Protein AF-A0A829D274-F1 (afdb_monomer_lite)

Sequence (97 aa):
MKLHWWNRNLVGTHFGGSLYSMCDPFYMLILMENLGEEYIVWDKAATIRFITPGLGQVVADFEIPKEEIERIQKEADEKRKLDVFFKLRFMILKLER

pLDDT: mean 91.96, std 9.65, range [43.0, 98.31]

Organism: NCBI:txid996803

Secondary structure (DSSP, 8-state):
----GGGB-TTSSB-HHHHHHTTTTHHHHHHHHHH-TTS------------S---S-EE------HHHHHHHHHHHHH-S----------EE-----

Structure (mmCIF, N/CA/C/O backbone):
data_AF-A0A829D274-F1
#
_entry.id   AF-A0A829D274-F1
#
loop_
_atom_site.group_PDB
_atom_site.id
_atom_site.type_symbol
_atom_site.label_atom_id
_atom_site.label_alt_id
_atom_site.label_comp_id
_atom_site.label_asym_id
_atom_site.label_entity_id
_atom_site.label_seq_id
_atom_site.pdbx_PDB_ins_code
_atom_site.Cartn_x
_atom_site.Cartn_y
_atom_site.Cartn_z
_atom_site.occupancy
_atom_site.B_iso_or_equiv
_atom_site.auth_seq_id
_atom_site.auth_comp_id
_atom_site.auth_asym_id
_atom_site.auth_atom_id
_atom_site.pdbx_PDB_model_num
ATOM 1 N N . MET A 1 1 ? -2.151 -2.176 -14.012 1.00 92.25 1 MET A N 1
ATOM 2 C CA . MET A 1 1 ? -1.953 -1.058 -14.959 1.00 92.25 1 MET A CA 1
ATOM 3 C C . MET A 1 1 ? -1.109 -1.466 -16.170 1.00 92.25 1 MET A C 1
ATOM 5 O O . MET A 1 1 ? 0.033 -1.888 -16.011 1.00 92.25 1 MET A O 1
ATOM 9 N N . LYS A 1 2 ? -1.659 -1.338 -17.386 1.00 93.50 2 LYS A N 1
ATOM 10 C CA . LYS A 1 2 ? -0.904 -1.466 -18.651 1.00 93.50 2 LYS A CA 1
ATOM 11 C C . LYS A 1 2 ? -0.061 -0.207 -18.908 1.00 93.50 2 LYS A C 1
ATOM 13 O O . LYS A 1 2 ? -0.431 0.876 -18.454 1.00 93.50 2 LYS A O 1
ATOM 18 N N . LEU A 1 3 ? 1.066 -0.348 -19.609 1.00 93.81 3 LEU A N 1
ATOM 19 C CA . LEU A 1 3 ? 1.916 0.785 -19.991 1.00 93.81 3 LEU A CA 1
ATOM 20 C C . LEU A 1 3 ? 1.320 1.508 -21.210 1.00 93.81 3 LEU A C 1
ATOM 22 O O . LEU A 1 3 ? 1.081 0.896 -22.248 1.00 93.81 3 LEU A O 1
ATOM 26 N N . HIS A 1 4 ? 1.104 2.810 -21.072 1.00 94.06 4 HIS A N 1
ATOM 27 C CA . HIS A 1 4 ? 0.569 3.727 -22.074 1.00 94.06 4 HIS A CA 1
ATOM 28 C C . HIS A 1 4 ? 1.426 4.997 -22.135 1.00 94.06 4 HIS A C 1
ATOM 30 O O . HIS A 1 4 ? 2.257 5.251 -21.266 1.00 94.06 4 HIS A O 1
ATOM 36 N N . TRP A 1 5 ? 1.233 5.829 -23.159 1.00 94.94 5 TRP A N 1
ATOM 37 C CA . TRP A 1 5 ? 2.032 7.049 -23.314 1.00 94.94 5 TRP A CA 1
ATOM 38 C C . TRP A 1 5 ? 1.809 8.063 -22.177 1.00 94.94 5 TRP A C 1
ATOM 40 O O . TRP A 1 5 ? 2.748 8.754 -21.800 1.00 94.94 5 TRP A O 1
ATOM 50 N N . TRP A 1 6 ? 0.610 8.108 -21.584 1.00 94.75 6 TRP A N 1
ATOM 51 C CA . TRP A 1 6 ? 0.261 9.042 -20.502 1.00 94.75 6 TRP A CA 1
ATOM 52 C C . TRP A 1 6 ? 0.709 8.598 -19.103 1.00 94.75 6 TRP A C 1
ATOM 54 O O . TRP A 1 6 ? 0.672 9.396 -18.175 1.00 94.75 6 TRP A O 1
ATOM 64 N N . ASN A 1 7 ? 1.122 7.340 -18.918 1.00 95.88 7 ASN A N 1
ATOM 65 C CA . ASN A 1 7 ? 1.641 6.843 -17.637 1.00 95.88 7 ASN A CA 1
ATOM 66 C C . ASN A 1 7 ? 3.121 6.437 -17.719 1.00 95.88 7 ASN A C 1
ATOM 68 O O . ASN A 1 7 ? 3.622 5.731 -16.844 1.00 95.88 7 ASN A O 1
ATOM 72 N N . ARG A 1 8 ? 3.820 6.918 -18.752 1.00 95.81 8 ARG A N 1
ATOM 73 C CA . ARG A 1 8 ? 5.234 6.678 -19.039 1.00 95.81 8 ARG A CA 1
ATOM 74 C C . ARG A 1 8 ? 6.079 7.882 -18.601 1.00 95.81 8 ARG A C 1
ATOM 76 O O . ARG A 1 8 ? 5.662 9.025 -18.744 1.00 95.81 8 ARG A O 1
ATOM 83 N N . ASN A 1 9 ? 7.272 7.632 -18.069 1.00 94.88 9 ASN A N 1
ATOM 84 C CA . ASN A 1 9 ? 8.268 8.665 -17.769 1.00 94.88 9 ASN A CA 1
ATOM 85 C C . ASN A 1 9 ? 9.154 8.985 -18.992 1.00 94.88 9 ASN A C 1
ATOM 87 O O . ASN A 1 9 ? 9.069 8.335 -20.034 1.00 94.88 9 ASN A O 1
ATOM 91 N N . LEU A 1 10 ? 10.064 9.953 -18.843 1.00 94.62 10 LEU A N 1
ATOM 92 C CA . LEU A 1 10 ? 10.955 10.405 -19.920 1.00 94.62 10 LEU A CA 1
ATOM 93 C C . LEU A 1 10 ? 11.842 9.289 -20.507 1.00 94.62 10 LEU A C 1
ATOM 95 O O . LEU A 1 10 ? 12.103 9.281 -21.706 1.00 94.62 10 LEU A O 1
ATOM 99 N N . VAL A 1 11 ? 12.278 8.329 -19.684 1.00 94.06 11 VAL A N 1
ATOM 100 C CA . VAL A 1 11 ? 13.159 7.215 -20.102 1.00 94.06 11 VAL A CA 1
ATOM 101 C C . VAL A 1 11 ? 12.395 5.990 -20.597 1.00 94.06 11 VAL A C 1
ATOM 103 O O . VAL A 1 11 ? 12.973 5.021 -21.078 1.00 94.06 11 VAL A O 1
ATOM 106 N N . GLY A 1 12 ? 11.074 6.043 -20.528 1.00 92.56 12 GLY A N 1
ATOM 107 C CA . GLY A 1 12 ? 10.199 5.137 -21.226 1.00 92.56 12 GLY A CA 1
ATOM 108 C C . GLY A 1 12 ? 9.653 3.940 -20.476 1.00 92.56 12 GLY A C 1
ATOM 109 O O . GLY A 1 12 ? 9.193 2.988 -21.103 1.00 92.56 12 GLY A O 1
ATOM 110 N N . THR A 1 13 ? 9.649 4.016 -19.154 1.00 94.25 13 THR A N 1
ATOM 111 C CA . THR A 1 13 ? 9.016 3.033 -18.269 1.00 94.25 13 THR A CA 1
ATOM 112 C C . THR A 1 13 ? 7.851 3.677 -17.532 1.00 94.25 13 THR A C 1
ATOM 114 O O . THR A 1 13 ? 7.613 4.876 -17.685 1.00 94.25 13 THR A O 1
ATOM 117 N N . HIS A 1 14 ? 7.106 2.906 -16.738 1.00 95.25 14 HIS A N 1
ATOM 118 C CA . HIS A 1 14 ? 6.068 3.472 -15.874 1.00 95.25 14 HIS A CA 1
ATOM 119 C C . HIS A 1 14 ? 6.591 4.667 -15.069 1.00 95.25 14 HIS A C 1
ATOM 121 O O . HIS A 1 14 ? 7.650 4.614 -14.437 1.00 95.25 14 HIS A O 1
ATOM 127 N N . PHE A 1 15 ? 5.833 5.757 -15.090 1.00 95.44 15 PHE A N 1
ATOM 128 C CA . PHE A 1 15 ? 6.076 6.899 -14.229 1.00 95.44 15 PHE A CA 1
ATOM 129 C C . PHE A 1 15 ? 5.842 6.507 -12.768 1.00 95.44 15 PHE A C 1
ATOM 131 O O . PHE A 1 15 ? 4.845 5.869 -12.431 1.00 95.44 15 PHE A O 1
ATOM 138 N N . GLY A 1 16 ? 6.775 6.893 -11.893 1.00 92.94 16 GLY A N 1
ATOM 139 C CA . GLY A 1 16 ? 6.734 6.518 -10.480 1.00 92.94 16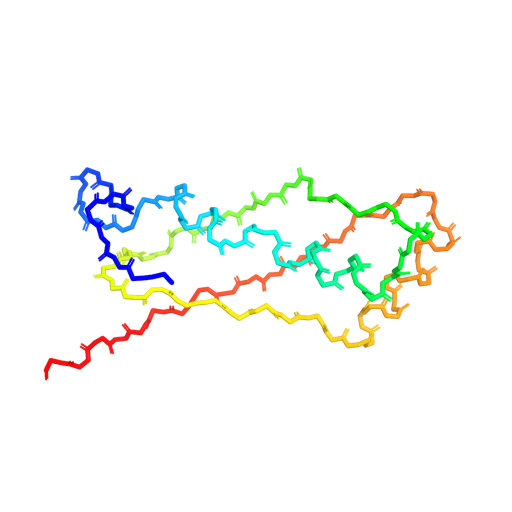 GLY A CA 1
ATOM 140 C C . GLY A 1 16 ? 5.470 7.002 -9.771 1.00 92.94 16 GLY A C 1
ATOM 141 O O . GLY A 1 16 ? 4.885 6.244 -9.004 1.00 92.94 16 GLY A O 1
ATOM 142 N N . GLY A 1 17 ? 5.000 8.213 -10.092 1.00 93.88 17 GLY A N 1
ATOM 143 C CA . GLY A 1 17 ? 3.730 8.723 -9.572 1.00 93.88 17 GLY A CA 1
ATOM 144 C C . GLY A 1 17 ? 2.529 7.904 -10.046 1.00 93.88 17 GLY A C 1
ATOM 145 O O . GLY A 1 17 ? 1.652 7.616 -9.248 1.00 93.88 17 GLY A O 1
ATOM 146 N N . SER A 1 18 ? 2.526 7.416 -11.291 1.00 95.12 18 SER A N 1
ATOM 147 C CA . SER A 1 18 ? 1.458 6.533 -11.783 1.00 95.12 18 SER A CA 1
ATOM 148 C C . SER A 1 18 ? 1.423 5.203 -11.034 1.00 95.12 18 SER A C 1
ATOM 150 O O . SER A 1 18 ? 0.348 4.686 -10.755 1.00 95.12 18 SER A O 1
ATOM 152 N N . LEU A 1 19 ? 2.590 4.637 -10.701 1.00 94.12 19 LEU A N 1
ATOM 153 C CA . LEU A 1 19 ? 2.669 3.412 -9.895 1.00 94.12 19 LEU A CA 1
ATOM 154 C C . LEU A 1 19 ? 2.198 3.644 -8.460 1.00 94.12 19 LEU A C 1
ATOM 156 O O . LEU A 1 19 ? 1.546 2.771 -7.901 1.00 94.12 19 LEU A O 1
ATOM 160 N N . TYR A 1 20 ? 2.507 4.808 -7.888 1.00 92.75 20 TYR A N 1
ATOM 161 C CA . TYR A 1 20 ? 1.998 5.208 -6.580 1.00 92.75 20 TYR A CA 1
ATOM 162 C C . TYR A 1 20 ? 0.471 5.336 -6.599 1.00 92.75 20 TYR A C 1
ATOM 164 O O . TYR A 1 20 ? -0.211 4.663 -5.834 1.00 92.75 20 TYR A O 1
ATOM 172 N N . SER A 1 21 ? -0.071 6.121 -7.533 1.00 92.75 21 SER A N 1
ATOM 173 C CA . SER A 1 21 ? -1.514 6.340 -7.673 1.00 92.75 21 SER A CA 1
ATOM 174 C C . SER A 1 21 ? -2.286 5.073 -8.043 1.00 92.75 21 SER A C 1
ATOM 176 O O . SER A 1 21 ? -3.481 5.009 -7.810 1.00 92.75 21 SER A O 1
ATOM 178 N N . MET A 1 22 ? -1.630 4.059 -8.618 1.00 92.25 22 MET A N 1
ATOM 179 C CA . MET A 1 22 ? -2.244 2.748 -8.850 1.00 92.25 22 MET A CA 1
ATOM 180 C C . MET A 1 22 ? -2.449 1.960 -7.547 1.00 92.25 22 MET A C 1
ATOM 182 O O . MET A 1 22 ? -3.208 1.001 -7.555 1.00 92.25 22 MET A O 1
ATOM 186 N N . CYS A 1 23 ? -1.744 2.290 -6.463 1.00 92.06 23 CYS A N 1
ATOM 187 C CA . CYS A 1 23 ? -1.807 1.537 -5.207 1.00 92.06 23 CYS A CA 1
ATOM 188 C C . CYS A 1 23 ? -2.619 2.218 -4.108 1.00 92.06 23 CYS A C 1
ATOM 190 O O . CYS A 1 23 ? -3.046 1.561 -3.160 1.00 92.06 23 CYS A O 1
ATOM 192 N N . ASP A 1 24 ? -2.831 3.514 -4.245 1.00 87.75 24 ASP A N 1
ATOM 193 C CA . ASP A 1 24 ? -3.755 4.296 -3.438 1.00 87.75 24 ASP A CA 1
ATOM 194 C C . ASP A 1 24 ? -5.162 4.178 -4.070 1.00 87.75 24 ASP A C 1
ATOM 196 O O . ASP A 1 24 ? -5.243 4.268 -5.298 1.00 87.75 24 ASP A O 1
ATOM 200 N N . PRO A 1 25 ? -6.275 3.918 -3.347 1.00 90.94 25 PRO A N 1
ATOM 201 C CA . PRO A 1 25 ? -6.479 3.884 -1.892 1.00 90.94 25 PRO A CA 1
ATOM 202 C C . PRO A 1 25 ? -6.878 2.502 -1.335 1.00 90.94 25 PRO A C 1
ATOM 204 O O . PRO A 1 25 ? -7.627 2.397 -0.364 1.00 90.94 25 PRO A O 1
ATOM 207 N N . PHE A 1 26 ? -6.430 1.408 -1.953 1.00 95.38 26 PHE A N 1
ATOM 208 C CA . PHE A 1 26 ? -7.037 0.085 -1.745 1.00 95.38 26 PHE A CA 1
ATOM 209 C C . PHE A 1 26 ? -7.044 -0.412 -0.292 1.00 95.38 26 PHE A C 1
ATOM 211 O O . PHE A 1 26 ? -8.084 -0.865 0.175 1.00 95.38 26 PHE A O 1
ATOM 218 N N . TYR A 1 27 ? -5.939 -0.299 0.454 1.00 96.56 27 TYR A N 1
ATOM 219 C CA . TYR A 1 27 ? -5.930 -0.715 1.867 1.00 96.56 27 TYR A CA 1
ATOM 220 C C . TYR A 1 27 ? -6.867 0.132 2.735 1.00 96.56 27 TYR A C 1
ATOM 222 O O . TYR A 1 27 ? -7.532 -0.406 3.618 1.00 96.56 27 TYR A O 1
ATOM 230 N N . MET A 1 28 ? -6.953 1.437 2.462 1.00 95.50 28 MET A N 1
ATOM 231 C CA . MET A 1 28 ? -7.879 2.333 3.152 1.00 95.50 28 MET A CA 1
ATOM 232 C C . MET A 1 28 ? -9.326 1.909 2.888 1.00 95.50 28 MET A C 1
ATOM 234 O O . MET A 1 28 ? -10.090 1.771 3.835 1.00 95.50 28 MET A O 1
ATOM 238 N N . LEU A 1 29 ? -9.683 1.634 1.628 1.00 96.06 29 LEU A N 1
ATOM 239 C CA . LEU A 1 29 ? -11.030 1.189 1.259 1.00 96.06 29 LEU A CA 1
ATOM 240 C C . LEU A 1 29 ? -11.406 -0.147 1.908 1.00 96.06 29 LEU A C 1
ATOM 242 O O . LEU A 1 29 ? -12.515 -0.274 2.417 1.00 96.06 29 LEU A O 1
ATOM 246 N N . ILE A 1 30 ? -10.487 -1.120 1.937 1.00 97.06 30 ILE A N 1
ATOM 247 C CA . ILE A 1 30 ? -10.724 -2.408 2.609 1.00 97.06 30 ILE A CA 1
ATOM 248 C C . ILE A 1 30 ? -11.024 -2.179 4.096 1.00 97.06 30 ILE A C 1
ATOM 250 O O . ILE A 1 30 ? -11.970 -2.760 4.623 1.00 97.06 30 ILE A O 1
ATOM 254 N N . LEU A 1 31 ? -10.250 -1.325 4.774 1.00 97.50 31 LEU A N 1
ATOM 255 C CA . LEU A 1 31 ? -10.484 -1.018 6.185 1.00 97.50 31 LEU A CA 1
ATOM 256 C C . LEU A 1 31 ? -11.790 -0.253 6.410 1.00 97.50 31 LEU A C 1
ATOM 258 O O . LEU A 1 31 ? -12.522 -0.608 7.324 1.00 97.50 31 LEU A O 1
ATOM 262 N N . MET A 1 32 ? -12.103 0.755 5.590 1.00 96.62 32 MET A N 1
ATOM 263 C CA . MET A 1 32 ? -13.356 1.514 5.705 1.00 96.62 32 MET A CA 1
ATOM 264 C C . MET A 1 32 ? -14.578 0.599 5.606 1.00 96.62 32 MET A C 1
ATOM 266 O O . MET A 1 32 ? -15.473 0.691 6.439 1.00 96.62 32 MET A O 1
ATOM 270 N N . GLU A 1 33 ? -14.582 -0.311 4.630 1.00 97.06 33 GLU A N 1
ATOM 271 C CA . GLU A 1 33 ? -15.687 -1.252 4.426 1.00 97.06 33 GLU A CA 1
ATOM 272 C C . GLU A 1 33 ? -15.847 -2.226 5.603 1.00 97.06 33 GLU A C 1
ATOM 274 O O . GLU A 1 33 ? -16.962 -2.514 6.023 1.00 97.06 33 GLU A O 1
ATOM 279 N N . ASN A 1 34 ? -14.741 -2.738 6.156 1.00 97.69 34 ASN A N 1
ATOM 280 C CA . ASN A 1 34 ? -14.802 -3.767 7.199 1.00 97.69 34 ASN A CA 1
ATOM 281 C C . ASN A 1 34 ? 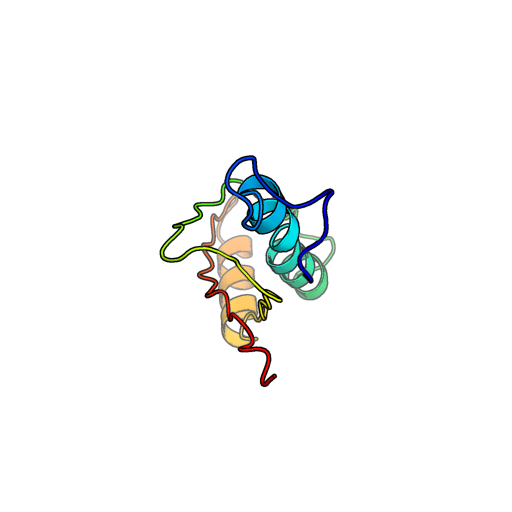-14.964 -3.208 8.621 1.00 97.69 34 ASN A C 1
ATOM 283 O O . ASN A 1 34 ? -15.509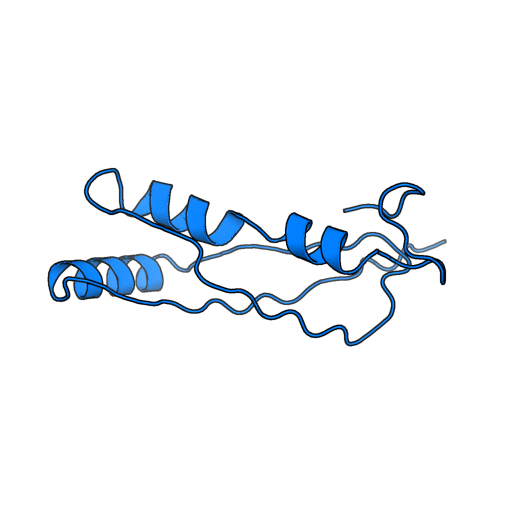 -3.901 9.477 1.00 97.69 3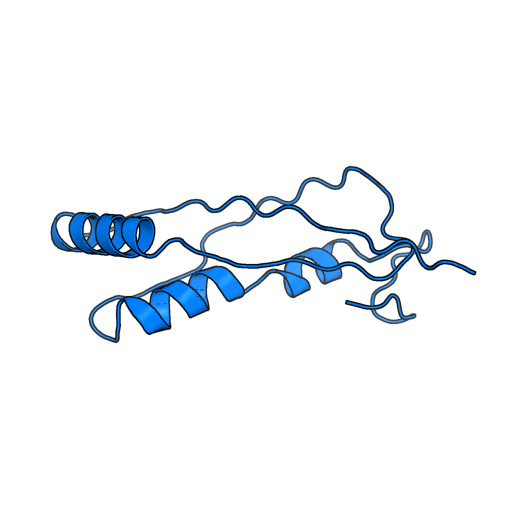4 ASN A O 1
ATOM 287 N N . LEU A 1 35 ? -14.477 -1.995 8.895 1.00 96.62 35 LEU A N 1
ATOM 288 C CA . LEU A 1 35 ? -14.600 -1.356 10.209 1.00 96.62 35 LEU A CA 1
ATOM 289 C C . LEU A 1 35 ? -15.935 -0.608 10.366 1.00 96.62 35 LEU A C 1
ATOM 291 O O . LEU A 1 35 ? -16.466 -0.534 11.472 1.00 96.62 35 LEU A O 1
ATOM 295 N N . GLY A 1 36 ? -16.494 -0.090 9.269 1.00 94.94 36 GLY A N 1
ATOM 296 C CA . GLY A 1 36 ? -17.754 0.651 9.268 1.00 94.94 36 GLY A CA 1
ATOM 297 C C . GLY A 1 36 ? -17.621 2.120 9.691 1.00 94.94 36 GLY A C 1
ATOM 298 O O . GLY A 1 36 ? -16.529 2.642 9.913 1.00 94.94 36 GLY A O 1
ATOM 299 N N . GLU A 1 37 ? -18.766 2.800 9.787 1.00 95.25 37 GLU A N 1
ATOM 300 C CA . GLU A 1 37 ? -18.858 4.265 9.932 1.00 95.25 37 GLU A CA 1
ATOM 301 C C . GLU A 1 37 ? -18.385 4.810 11.292 1.00 95.25 37 GLU A C 1
ATOM 303 O O . GLU A 1 37 ? -18.109 6.003 11.414 1.00 95.25 37 GLU A O 1
ATOM 308 N N . GLU A 1 38 ? -18.237 3.946 12.301 1.00 94.75 38 GLU A N 1
ATOM 309 C CA . GLU A 1 38 ? -17.722 4.313 13.631 1.00 94.75 38 GLU A CA 1
ATOM 310 C C . GLU A 1 38 ? -16.227 4.691 13.601 1.00 94.75 38 GLU A C 1
ATOM 312 O O . GLU A 1 38 ? -15.714 5.304 14.540 1.00 94.75 38 GLU A O 1
ATOM 317 N N . TYR A 1 39 ? -15.515 4.361 12.515 1.00 96.19 39 TYR A N 1
ATOM 318 C CA . TYR A 1 39 ? -14.084 4.618 12.372 1.00 96.19 39 TYR A CA 1
ATOM 319 C C . TYR A 1 39 ? -13.795 5.597 11.240 1.00 96.19 39 TYR A C 1
ATOM 321 O O . TYR A 1 39 ? -14.310 5.506 10.127 1.00 96.19 39 TYR A O 1
ATOM 329 N N . ILE A 1 40 ? -12.863 6.511 11.505 1.00 96.06 40 ILE A N 1
ATOM 330 C CA . ILE A 1 40 ? -12.302 7.394 10.487 1.00 96.06 40 ILE A CA 1
ATOM 331 C C . ILE A 1 40 ? -10.978 6.790 10.018 1.00 96.06 40 ILE A C 1
ATOM 333 O O . ILE A 1 40 ? -9.999 6.768 10.767 1.00 96.06 40 ILE A O 1
ATOM 337 N N . VAL A 1 41 ? -10.930 6.352 8.762 1.00 96.44 41 VAL A N 1
ATOM 338 C CA . VAL A 1 41 ? -9.726 5.787 8.140 1.00 96.44 41 VAL A CA 1
ATOM 339 C C . VAL A 1 41 ? -9.130 6.800 7.165 1.00 96.44 41 VAL A C 1
ATOM 341 O O . VAL A 1 41 ? -9.836 7.355 6.329 1.00 96.44 41 VAL A O 1
ATOM 344 N N . TRP A 1 42 ? -7.821 7.029 7.265 1.00 94.81 42 TRP A N 1
ATOM 345 C CA . TRP A 1 42 ? -7.072 7.905 6.364 1.00 94.81 42 TRP A CA 1
ATOM 346 C C . TRP A 1 42 ? -5.752 7.261 5.971 1.00 94.81 42 TRP A C 1
ATOM 348 O O . TRP A 1 42 ? -5.042 6.747 6.839 1.00 94.81 42 TRP A O 1
ATOM 358 N N . ASP A 1 43 ? -5.384 7.368 4.693 1.00 92.62 43 ASP A N 1
ATOM 359 C CA . ASP A 1 43 ? -3.983 7.197 4.326 1.00 92.62 43 ASP A CA 1
ATOM 360 C C . ASP A 1 43 ? -3.165 8.387 4.847 1.00 92.62 43 ASP A C 1
ATOM 362 O O . ASP A 1 43 ? -3.575 9.549 4.782 1.00 92.62 43 ASP A O 1
ATOM 366 N N . LYS A 1 44 ? -2.004 8.077 5.416 1.00 92.88 44 LYS A N 1
ATOM 367 C CA . LYS A 1 44 ? -1.123 9.048 6.072 1.00 92.88 44 LYS A CA 1
ATOM 368 C C . LYS A 1 44 ? 0.194 9.198 5.331 1.00 92.88 44 LYS A C 1
ATOM 370 O O . LYS A 1 44 ? 0.754 10.293 5.301 1.00 92.88 44 LYS A O 1
ATOM 375 N N . ALA A 1 45 ? 0.723 8.095 4.813 1.00 93.38 45 ALA A N 1
ATOM 376 C CA . ALA A 1 45 ? 2.000 8.057 4.124 1.00 93.38 45 ALA A CA 1
ATOM 377 C C . ALA A 1 45 ? 2.185 6.707 3.434 1.00 93.38 45 ALA A C 1
ATOM 379 O O . ALA A 1 45 ? 1.942 5.658 4.027 1.00 93.38 45 ALA A O 1
ATOM 380 N N . ALA A 1 46 ? 2.798 6.731 2.254 1.00 92.94 46 ALA A N 1
ATOM 381 C CA . ALA A 1 46 ? 3.287 5.529 1.604 1.00 92.94 46 ALA A CA 1
ATOM 382 C C . ALA A 1 46 ? 4.734 5.695 1.131 1.00 92.94 46 ALA A C 1
ATOM 384 O O . ALA A 1 46 ? 5.197 6.775 0.766 1.00 92.94 46 ALA A O 1
ATOM 385 N N . THR A 1 47 ? 5.473 4.585 1.159 1.00 93.38 47 THR A N 1
ATOM 386 C CA . THR A 1 47 ? 6.849 4.501 0.660 1.00 93.38 47 THR A CA 1
ATOM 387 C C . THR A 1 47 ? 6.920 3.474 -0.454 1.00 93.38 47 THR A C 1
ATOM 389 O O . THR A 1 47 ? 6.670 2.289 -0.234 1.00 93.38 47 THR A O 1
ATOM 392 N N . ILE A 1 48 ? 7.343 3.909 -1.638 1.00 92.56 48 ILE A N 1
ATOM 393 C CA . ILE A 1 48 ? 7.592 3.027 -2.777 1.00 92.56 48 ILE A CA 1
ATOM 394 C C . ILE A 1 48 ? 9.097 2.833 -2.983 1.00 92.56 48 ILE A C 1
ATOM 396 O O . ILE A 1 48 ? 9.876 3.783 -2.959 1.00 92.56 48 ILE A O 1
ATOM 400 N N . ARG A 1 49 ? 9.518 1.580 -3.187 1.00 92.94 49 ARG A N 1
ATOM 401 C CA . ARG A 1 49 ? 10.893 1.236 -3.575 1.00 92.94 49 ARG A CA 1
ATOM 402 C C . ARG A 1 49 ? 10.902 0.715 -5.007 1.00 92.94 49 ARG A C 1
ATOM 404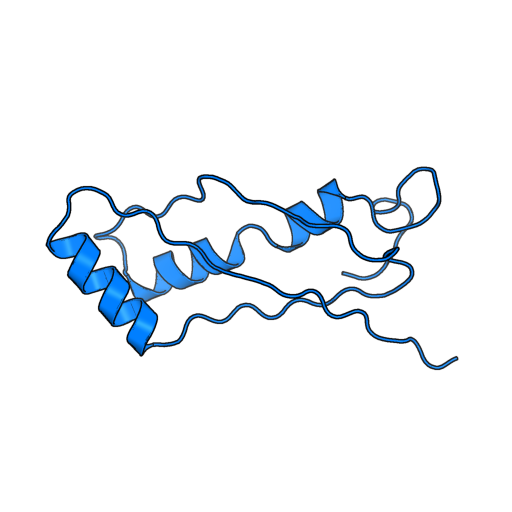 O O . ARG A 1 49 ? 10.427 -0.389 -5.263 1.00 92.94 49 ARG A O 1
ATOM 411 N N . PHE A 1 50 ? 11.454 1.500 -5.928 1.00 90.56 50 PHE A N 1
ATOM 412 C CA . PHE A 1 50 ? 11.603 1.120 -7.334 1.00 90.56 50 PHE A CA 1
ATOM 413 C C . PHE A 1 50 ? 12.823 0.207 -7.504 1.00 90.56 50 PHE A C 1
ATOM 415 O O . PHE A 1 50 ? 13.957 0.674 -7.463 1.00 90.56 50 PHE A O 1
ATOM 422 N N . ILE A 1 51 ? 12.587 -1.101 -7.655 1.00 90.94 51 ILE A N 1
ATOM 423 C CA . ILE A 1 51 ? 13.660 -2.108 -7.763 1.00 90.94 51 ILE A CA 1
ATOM 424 C C . ILE A 1 51 ? 14.060 -2.366 -9.221 1.00 90.94 51 ILE A C 1
ATOM 426 O O . ILE A 1 51 ? 15.239 -2.520 -9.519 1.00 90.94 51 ILE A O 1
ATOM 430 N N . THR A 1 52 ? 13.087 -2.425 -10.136 1.00 89.50 52 THR A N 1
ATOM 431 C CA . THR A 1 52 ? 13.315 -2.686 -11.568 1.00 89.50 52 THR A CA 1
ATOM 432 C C . THR A 1 52 ? 12.442 -1.786 -12.450 1.00 89.50 52 THR A C 1
ATOM 434 O O . THR A 1 52 ? 11.417 -1.280 -11.981 1.00 89.50 52 THR A O 1
ATOM 437 N N . PRO A 1 53 ? 12.820 -1.561 -13.726 1.00 90.06 53 PRO A N 1
ATOM 438 C CA . PRO A 1 53 ? 12.034 -0.738 -14.641 1.00 90.06 53 PRO A CA 1
ATOM 439 C C . PRO A 1 53 ? 10.676 -1.376 -14.988 1.00 90.06 53 PRO A C 1
ATOM 441 O O . PRO A 1 53 ? 10.607 -2.523 -15.426 1.00 90.06 53 PRO A O 1
ATOM 444 N N . GLY A 1 54 ? 9.586 -0.612 -14.861 1.00 88.62 54 GLY A N 1
ATOM 445 C CA . GLY A 1 54 ? 8.239 -1.058 -15.232 1.00 88.62 54 GLY A CA 1
ATOM 446 C C . GLY A 1 54 ? 7.997 -0.982 -16.742 1.00 88.62 54 GLY A C 1
ATOM 447 O O . GLY A 1 54 ? 7.457 0.012 -17.219 1.00 88.62 54 GLY A O 1
ATOM 448 N N . LEU A 1 55 ? 8.411 -2.007 -17.490 1.00 88.00 55 LEU A N 1
ATOM 449 C CA . LEU A 1 55 ? 8.339 -2.055 -18.964 1.00 88.00 55 LEU A CA 1
ATOM 450 C C . LEU A 1 55 ? 7.053 -2.686 -19.528 1.00 88.00 55 LEU A C 1
ATOM 452 O O . LEU A 1 55 ? 6.849 -2.681 -20.738 1.00 88.00 55 LEU A O 1
ATOM 456 N N . GLY A 1 56 ? 6.194 -3.246 -18.676 1.00 88.06 56 GLY A N 1
ATOM 457 C CA . GLY A 1 56 ? 5.012 -3.999 -19.096 1.00 88.06 56 GLY A CA 1
ATOM 458 C C . GLY A 1 56 ? 3.797 -3.732 -18.219 1.00 88.06 56 GLY A C 1
ATOM 459 O O . GLY A 1 56 ? 3.694 -2.697 -17.557 1.00 88.06 56 GLY A O 1
ATOM 460 N N . GLN A 1 57 ? 2.856 -4.672 -18.214 1.00 93.38 57 GLN A N 1
ATOM 461 C CA . GLN A 1 57 ? 1.723 -4.606 -17.301 1.00 93.38 57 GLN A CA 1
ATOM 462 C C . GLN A 1 57 ? 2.192 -4.867 -15.867 1.00 93.38 57 GLN A C 1
ATOM 464 O O . GLN A 1 57 ? 2.794 -5.899 -15.571 1.00 93.38 57 GLN A O 1
ATOM 469 N N . VAL A 1 58 ? 1.882 -3.924 -14.983 1.00 93.12 58 VAL 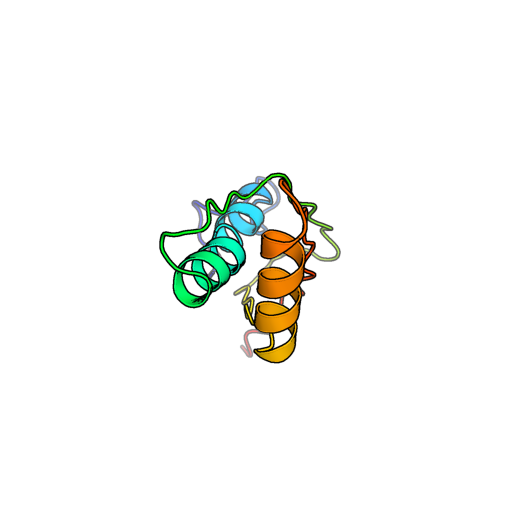A N 1
ATOM 470 C CA . VAL A 1 58 ? 2.101 -4.051 -13.541 1.00 93.12 58 VAL A CA 1
ATOM 471 C C . VAL A 1 58 ? 0.781 -4.428 -12.884 1.00 93.12 58 VAL A C 1
ATOM 473 O O . VAL A 1 58 ? -0.256 -3.847 -13.205 1.00 93.12 58 VAL A O 1
ATOM 476 N N . VAL A 1 59 ? 0.810 -5.403 -11.989 1.00 93.56 59 VAL A N 1
ATOM 477 C CA . VAL A 1 59 ? -0.330 -5.879 -11.202 1.00 93.56 59 VAL A CA 1
ATOM 478 C C . VAL A 1 59 ? 0.040 -5.806 -9.723 1.00 93.56 59 VAL A C 1
ATOM 480 O O . VAL A 1 59 ? 1.213 -5.913 -9.360 1.00 93.56 59 VAL A O 1
ATOM 483 N N . ALA A 1 60 ? -0.957 -5.568 -8.883 1.00 93.75 60 ALA A N 1
ATOM 484 C CA . ALA A 1 60 ? -0.837 -5.516 -7.439 1.00 93.75 60 ALA A CA 1
ATOM 485 C C . ALA A 1 60 ? -2.109 -6.111 -6.840 1.00 93.75 60 ALA A C 1
ATOM 487 O O . ALA A 1 60 ? -3.201 -5.724 -7.258 1.00 93.75 60 ALA A O 1
ATOM 488 N N . ASP A 1 61 ? -1.938 -7.005 -5.872 1.00 93.75 61 ASP A N 1
ATOM 489 C CA . ASP A 1 61 ? -3.040 -7.611 -5.134 1.00 93.75 61 ASP A CA 1
ATOM 490 C C . ASP A 1 61 ? -3.073 -7.012 -3.729 1.00 93.75 61 ASP A C 1
ATOM 492 O O . ASP A 1 61 ? -2.043 -6.924 -3.051 1.00 93.75 61 ASP A O 1
ATOM 496 N N . PHE A 1 62 ? -4.259 -6.576 -3.316 1.00 95.38 62 PHE A N 1
ATOM 497 C CA . PHE A 1 62 ? -4.498 -5.943 -2.027 1.00 95.38 62 PHE A CA 1
ATOM 498 C C . PHE A 1 62 ? -5.379 -6.856 -1.198 1.00 95.38 62 PHE A C 1
ATOM 500 O O . PHE A 1 62 ? -6.521 -7.122 -1.558 1.00 95.38 62 PHE A O 1
ATOM 507 N N . GLU A 1 63 ? -4.835 -7.316 -0.083 1.00 95.31 63 GLU A N 1
ATOM 508 C CA . GLU A 1 63 ? -5.535 -8.183 0.847 1.00 95.31 63 GLU A CA 1
ATOM 509 C C . GLU A 1 63 ? -5.125 -7.808 2.268 1.00 95.31 63 GLU A C 1
ATOM 511 O O . GLU A 1 63 ? -3.950 -7.531 2.536 1.00 95.31 63 GLU A O 1
ATOM 516 N N . ILE A 1 64 ? -6.108 -7.791 3.164 1.00 97.25 64 ILE A N 1
ATOM 517 C CA . ILE A 1 64 ? -5.899 -7.727 4.605 1.00 97.25 64 ILE A CA 1
ATOM 518 C C . ILE A 1 64 ? -6.586 -8.970 5.179 1.00 97.25 64 ILE A C 1
ATOM 520 O O . ILE A 1 64 ? -7.795 -9.112 4.984 1.00 97.25 64 ILE A O 1
ATOM 524 N N . PRO A 1 65 ? -5.852 -9.877 5.851 1.00 97.38 65 PRO A N 1
ATOM 525 C CA . PRO A 1 65 ? -6.457 -11.032 6.501 1.00 97.38 65 PRO A CA 1
ATOM 526 C C . PRO A 1 65 ? -7.531 -10.603 7.498 1.00 97.38 65 PRO A C 1
ATOM 528 O O . PRO A 1 65 ? -7.391 -9.577 8.169 1.00 97.38 65 PRO A O 1
ATOM 531 N N . LYS A 1 66 ? -8.590 -11.399 7.634 1.00 97.25 66 LYS A N 1
ATOM 532 C CA . LYS A 1 66 ? -9.702 -11.060 8.527 1.00 97.25 66 LYS A CA 1
ATOM 533 C C . LYS A 1 66 ? -9.238 -10.905 9.977 1.00 97.25 66 LYS A C 1
ATOM 535 O O . LYS A 1 66 ? -9.649 -9.973 10.657 1.00 97.25 66 LYS A O 1
ATOM 540 N N . GLU A 1 67 ? -8.324 -11.763 10.415 1.00 98.12 67 GLU A N 1
ATOM 541 C CA . GLU A 1 67 ? -7.747 -11.735 11.760 1.00 98.12 67 GLU A CA 1
ATOM 542 C C . GLU A 1 67 ? -6.977 -10.431 12.017 1.00 98.12 67 GLU A C 1
ATOM 544 O O . GLU A 1 67 ? -6.952 -9.917 13.134 1.00 98.12 67 GLU A O 1
ATOM 549 N N . GLU A 1 68 ? -6.365 -9.868 10.972 1.00 98.31 68 GLU A N 1
ATOM 550 C CA . GLU A 1 68 ? -5.673 -8.585 11.055 1.00 98.31 68 GLU A CA 1
ATOM 551 C C . GLU A 1 68 ? -6.670 -7.426 11.160 1.00 98.31 68 GLU A C 1
ATOM 553 O O . GLU A 1 68 ? -6.439 -6.498 11.931 1.00 98.31 68 GLU A O 1
ATOM 558 N N . ILE A 1 69 ? -7.808 -7.491 10.462 1.00 98.06 69 ILE A N 1
ATOM 559 C CA . ILE A 1 69 ? -8.885 -6.499 10.604 1.00 98.06 69 ILE A CA 1
ATOM 560 C C . ILE A 1 69 ? -9.460 -6.532 12.028 1.00 98.06 69 ILE A C 1
ATOM 562 O O . ILE A 1 69 ? -9.577 -5.483 12.657 1.00 98.06 69 ILE A O 1
ATOM 566 N N . GLU A 1 70 ? -9.731 -7.720 12.573 1.00 97.94 70 GLU A N 1
ATOM 567 C CA . GLU A 1 70 ? -10.208 -7.892 13.953 1.00 97.94 70 GLU A CA 1
ATOM 568 C C . GLU A 1 70 ? -9.197 -7.345 14.978 1.00 97.94 70 GLU A C 1
ATOM 570 O O . GLU A 1 70 ? -9.575 -6.659 15.933 1.00 97.94 70 GLU A O 1
ATOM 575 N N . ARG A 1 71 ? -7.893 -7.579 14.761 1.00 97.94 71 ARG A N 1
ATOM 576 C CA . ARG A 1 71 ? -6.826 -6.994 15.590 1.00 97.94 71 ARG A CA 1
ATOM 577 C C . ARG A 1 71 ? -6.845 -5.466 15.532 1.00 97.94 71 ARG A C 1
ATOM 579 O O . ARG A 1 71 ? -6.757 -4.819 16.575 1.00 97.94 71 ARG A O 1
ATOM 586 N N . ILE A 1 72 ? -6.940 -4.896 14.330 1.00 97.75 72 ILE A N 1
ATOM 587 C CA . ILE A 1 72 ? -6.966 -3.444 14.113 1.00 97.75 72 ILE A CA 1
ATOM 588 C C . ILE A 1 72 ? -8.182 -2.822 14.797 1.00 97.75 72 ILE A C 1
ATOM 590 O O . ILE A 1 72 ? -8.023 -1.814 15.482 1.00 97.75 72 ILE A O 1
ATOM 594 N N . GLN A 1 73 ? -9.358 -3.438 14.658 1.00 96.75 73 GLN A N 1
ATOM 595 C CA . GLN A 1 73 ? -10.591 -2.974 15.287 1.00 96.75 73 GLN A CA 1
ATOM 596 C C . GLN A 1 73 ? -10.439 -2.907 16.808 1.00 96.75 73 GLN A C 1
ATOM 598 O O . GLN A 1 73 ? -10.611 -1.846 17.403 1.00 96.75 73 GLN A O 1
ATOM 603 N N . LYS A 1 74 ? -9.994 -4.008 17.426 1.00 96.88 74 LYS A N 1
ATOM 604 C CA . LYS A 1 74 ? -9.785 -4.067 18.876 1.00 96.88 74 LYS A CA 1
ATOM 605 C C . LYS A 1 74 ? -8.799 -3.004 19.366 1.00 96.88 74 LYS A C 1
ATOM 607 O O . LYS A 1 74 ? -9.027 -2.357 20.383 1.00 96.88 74 LYS A O 1
ATOM 612 N N . GLU A 1 75 ? -7.687 -2.813 18.658 1.00 97.62 75 GLU A N 1
ATOM 613 C CA . GLU A 1 75 ? -6.708 -1.794 19.044 1.00 97.62 75 GLU A CA 1
ATOM 614 C C . GLU A 1 75 ? -7.224 -0.365 18.860 1.00 97.62 75 GLU A C 1
ATOM 616 O O . GLU A 1 75 ? -6.831 0.518 19.624 1.00 97.62 75 GLU A O 1
ATOM 621 N N . ALA A 1 76 ? -8.077 -0.127 17.863 1.00 96.00 76 ALA A N 1
ATOM 622 C CA . ALA A 1 76 ? -8.720 1.162 17.646 1.00 96.00 76 ALA A CA 1
ATOM 623 C C . ALA A 1 76 ? -9.788 1.467 18.712 1.00 96.00 76 ALA A C 1
ATOM 625 O O . ALA A 1 76 ? -9.938 2.624 19.091 1.00 96.00 76 ALA A O 1
ATOM 626 N N . ASP A 1 77 ? -10.462 0.454 19.263 1.00 95.88 77 ASP A N 1
ATOM 627 C CA . ASP A 1 77 ? -11.409 0.638 20.374 1.00 95.88 77 ASP A CA 1
ATOM 628 C C . ASP A 1 77 ? -10.701 1.056 21.670 1.00 95.88 77 ASP A C 1
ATOM 630 O O . ASP A 1 77 ? -11.199 1.874 22.445 1.00 95.88 77 ASP A O 1
ATOM 634 N N . GLU A 1 78 ? -9.505 0.514 21.905 1.00 95.62 78 GLU A N 1
ATOM 635 C CA . GLU A 1 78 ? -8.697 0.825 23.087 1.00 95.62 78 GLU A CA 1
ATOM 636 C C . GLU A 1 78 ? -7.942 2.160 22.951 1.00 95.62 78 GLU A C 1
ATOM 638 O O . GLU A 1 78 ? -7.656 2.831 23.949 1.00 95.62 78 GLU A O 1
ATOM 643 N N . LYS A 1 79 ? -7.584 2.558 21.723 1.00 91.88 79 LYS A N 1
ATOM 644 C CA . LYS A 1 79 ? -6.714 3.711 21.447 1.00 91.88 79 LYS A CA 1
ATOM 645 C C . LYS A 1 79 ? -7.444 4.770 20.633 1.00 91.88 79 LYS A C 1
ATOM 647 O O . LYS A 1 79 ? -7.903 4.527 19.531 1.00 91.88 79 LYS A O 1
ATOM 652 N N . ARG A 1 80 ? -7.348 6.033 21.058 1.00 86.56 80 ARG A N 1
ATOM 653 C CA . ARG A 1 80 ? -7.886 7.182 20.298 1.00 86.56 80 ARG A CA 1
ATOM 654 C C . ARG A 1 80 ? -7.335 7.321 18.862 1.00 86.56 80 ARG A C 1
ATOM 656 O O . ARG A 1 80 ? -7.962 7.977 18.035 1.00 86.56 80 ARG A O 1
ATOM 663 N N . LYS A 1 81 ? -6.134 6.801 18.579 1.00 94.06 81 LYS A N 1
ATOM 664 C CA . LYS A 1 81 ? -5.499 6.830 17.251 1.00 94.06 81 LYS A CA 1
ATOM 665 C C . LYS A 1 81 ? -4.559 5.639 17.081 1.00 94.06 81 LYS A C 1
ATOM 667 O O . LYS A 1 81 ? -3.765 5.355 17.978 1.00 94.06 81 LYS A O 1
ATOM 672 N N . LEU A 1 82 ? -4.604 5.015 15.908 1.00 96.19 82 LEU A N 1
ATOM 673 C CA . LEU A 1 82 ? -3.772 3.879 15.531 1.00 96.19 82 LEU A CA 1
ATOM 674 C C . LEU A 1 82 ? -3.199 4.103 14.126 1.00 96.19 82 LEU A C 1
ATOM 676 O O . LEU A 1 82 ? -3.933 4.470 13.214 1.00 96.19 82 LEU A O 1
ATOM 680 N N . ASP A 1 83 ? -1.895 3.875 13.962 1.00 96.44 83 ASP A N 1
ATOM 681 C CA . ASP A 1 83 ? -1.248 3.824 12.649 1.00 96.44 83 ASP A CA 1
ATOM 682 C C . ASP A 1 83 ? -0.970 2.347 12.311 1.00 96.44 83 ASP A C 1
ATOM 684 O O . ASP A 1 83 ? -0.358 1.628 13.106 1.00 96.44 83 ASP A O 1
ATOM 688 N N . VAL A 1 84 ? -1.396 1.902 11.127 1.00 96.06 84 VAL A N 1
ATOM 689 C CA . VAL A 1 84 ? -1.175 0.541 10.609 1.00 96.06 84 VAL A CA 1
ATOM 690 C C . VAL A 1 84 ? -0.384 0.602 9.306 1.00 96.06 84 VAL A C 1
ATOM 692 O O . VAL A 1 84 ? -0.538 1.537 8.523 1.00 96.06 84 VAL A O 1
ATOM 695 N N . PHE A 1 85 ? 0.484 -0.385 9.071 1.00 95.88 85 PHE A N 1
ATOM 696 C CA . PHE A 1 85 ? 1.370 -0.406 7.906 1.00 95.88 85 PHE A CA 1
ATOM 697 C C . PHE A 1 85 ? 1.197 -1.696 7.116 1.00 95.88 85 PHE A C 1
ATOM 699 O O . PHE A 1 85 ? 1.421 -2.786 7.638 1.00 95.88 85 PHE A O 1
ATOM 706 N N . PHE A 1 86 ? 0.898 -1.559 5.826 1.00 95.62 86 PHE A N 1
ATOM 707 C CA . PHE A 1 86 ? 0.795 -2.685 4.904 1.00 95.62 86 PHE A CA 1
ATOM 708 C C . PHE A 1 86 ? 1.961 -2.702 3.925 1.00 95.62 86 PHE A C 1
ATOM 710 O O . PHE A 1 86 ? 2.479 -1.665 3.503 1.00 95.62 86 PHE A O 1
ATOM 717 N N . LYS A 1 87 ? 2.389 -3.909 3.551 1.00 94.31 87 LYS A N 1
ATOM 718 C CA . LYS A 1 87 ? 3.467 -4.109 2.586 1.00 94.31 87 LYS A CA 1
ATOM 719 C C . LYS A 1 87 ? 2.928 -4.780 1.339 1.00 94.31 87 LYS A C 1
ATOM 721 O O . LYS A 1 87 ? 2.643 -5.972 1.338 1.00 94.31 87 LYS A O 1
ATOM 726 N N . LEU A 1 88 ? 2.933 -4.023 0.254 1.00 93.56 88 LEU A N 1
ATOM 727 C CA . LEU A 1 88 ? 2.606 -4.517 -1.070 1.00 93.56 88 LEU A CA 1
ATOM 728 C C . LEU A 1 88 ? 3.867 -4.951 -1.829 1.00 93.56 88 LEU A C 1
ATOM 730 O O . LEU A 1 88 ? 4.938 -4.345 -1.709 1.00 93.56 88 LEU A O 1
ATOM 734 N N . ARG A 1 89 ? 3.727 -5.985 -2.660 1.00 89.56 89 ARG A N 1
ATOM 735 C CA . ARG A 1 89 ? 4.693 -6.318 -3.710 1.00 89.56 89 ARG A CA 1
ATOM 736 C C . ARG A 1 89 ? 4.031 -6.172 -5.072 1.00 89.56 89 ARG A C 1
ATOM 738 O O . ARG A 1 89 ? 2.979 -6.744 -5.318 1.00 89.56 89 ARG A O 1
ATOM 745 N N . PHE A 1 90 ? 4.689 -5.432 -5.956 1.00 86.06 90 PHE A N 1
ATOM 746 C CA . PHE A 1 90 ? 4.293 -5.347 -7.354 1.00 86.06 90 PHE A CA 1
ATOM 747 C C . PHE A 1 90 ? 4.664 -6.634 -8.083 1.00 86.06 90 PHE A C 1
ATOM 749 O O . PHE A 1 90 ? 5.763 -7.166 -7.906 1.00 86.06 90 PHE A O 1
ATOM 756 N N . MET A 1 91 ? 3.775 -7.077 -8.959 1.00 83.94 91 MET A N 1
ATOM 757 C CA . MET A 1 91 ? 4.018 -8.156 -9.902 1.00 83.94 91 MET A CA 1
ATOM 758 C C . MET A 1 91 ? 4.096 -7.565 -11.306 1.00 83.94 91 MET A C 1
ATOM 760 O O . MET A 1 91 ? 3.242 -6.779 -11.714 1.00 83.94 91 MET A O 1
ATOM 764 N N . ILE A 1 92 ? 5.132 -7.929 -12.056 1.00 80.31 92 ILE A N 1
ATOM 765 C CA . ILE A 1 92 ? 5.238 -7.578 -13.473 1.00 80.31 92 ILE A CA 1
ATOM 766 C C . ILE A 1 92 ? 4.871 -8.827 -14.254 1.00 80.31 92 ILE A C 1
ATOM 768 O O . ILE A 1 92 ? 5.574 -9.836 -14.175 1.00 80.31 92 ILE A O 1
ATOM 772 N N . LEU A 1 93 ? 3.781 -8.758 -15.014 1.00 71.44 93 LEU A N 1
ATOM 773 C CA . LEU A 1 93 ? 3.452 -9.827 -15.943 1.00 71.44 93 LEU A CA 1
ATOM 774 C C . LEU A 1 93 ? 4.467 -9.776 -17.085 1.00 71.44 93 LEU A C 1
ATOM 776 O O . LEU A 1 93 ? 4.571 -8.770 -17.795 1.00 71.44 93 LEU A O 1
ATOM 780 N N . LYS A 1 94 ? 5.236 -10.855 -17.251 1.00 59.66 94 LYS A N 1
ATOM 781 C CA . LYS A 1 94 ? 6.013 -11.051 -18.473 1.00 59.66 94 LYS A CA 1
ATOM 782 C C . LYS A 1 94 ? 5.008 -11.265 -19.599 1.00 59.66 94 LYS A C 1
ATOM 784 O O . LYS A 1 94 ? 4.264 -12.237 -19.581 1.00 59.66 94 LYS A O 1
ATOM 789 N N . LEU A 1 95 ? 4.967 -10.335 -20.545 1.00 52.19 95 LEU A N 1
ATOM 790 C CA . LEU A 1 95 ? 4.306 -10.574 -21.821 1.00 52.19 95 LEU A CA 1
ATOM 791 C C . LEU A 1 95 ? 5.147 -11.624 -22.555 1.00 52.19 95 LEU A C 1
ATOM 793 O O . LEU A 1 95 ? 6.269 -11.326 -22.972 1.00 52.19 95 LEU A O 1
ATOM 797 N N . GLU A 1 96 ? 4.642 -12.854 -22.645 1.00 44.72 96 GLU A N 1
ATOM 798 C CA . GLU A 1 96 ? 5.092 -13.784 -23.680 1.00 44.72 96 GLU A CA 1
ATOM 799 C C . GLU A 1 96 ? 4.808 -13.121 -25.036 1.00 44.72 96 GLU A C 1
ATOM 801 O O . GLU A 1 96 ? 3.750 -12.515 -25.225 1.00 44.72 96 GLU A O 1
ATOM 806 N N . ARG A 1 97 ? 5.817 -13.110 -25.911 1.00 43.00 97 ARG A N 1
ATOM 807 C CA . ARG A 1 97 ? 5.692 -12.575 -27.270 1.00 43.00 97 ARG A CA 1
ATOM 808 C C . ARG A 1 97 ? 4.967 -13.563 -28.162 1.00 43.00 97 ARG A C 1
ATOM 810 O O . ARG A 1 97 ? 5.266 -14.767 -28.018 1.00 43.00 97 ARG A O 1
#

Foldseek 3Di:
DWDDPVQADPVGFGDPVSVVVVPPPVQQVVLCVLLDDVDDGDDDDDDDDDDDTHNGDKDKDDDDDPVNSVVVNVVVVVDVDDDDDDDIDIDRDPPDD

InterPro domains:
  IPR027961 Protein of unknown function DUF4442 [PF14539] (2-80)
  IPR029069 HotDog domain superfamily [SSF54637] (6-84)

Radius of gyration: 16.43 Å; chains: 1; bounding box: 32×24×50 Å